Protein AF-A0AB74DKX1-F1 (afdb_monomer)

Organism: Streptococcus sanguinis (NCBI:txid1305)

Secondary structure (DSSP, 8-state):
--HHHHHHHHHTTS-----EEEEEEE-TT-PBP-EEPTTT--EE--BSSS----TTS---EEEEEEE-

InterPro domains:
  IPR015797 NUDIX hydrolase-like domain superfamily [SSF55811] (1-48)

Sequence (68 aa):
MDYISYIRSKVGHDKVILNFAGGILADEEGRVLLQLRGDKKTWAIPGGDYVIIMTGANYEKATLFCVV

Foldseek 3Di:
DDPVVVVCVVQPPDDDDDKWKFKWFAAPVRDTDWDQDPPPRDTHTDIDPDDPPPPDDDGDDMDMDIDD

pLDDT: mean 74.37, std 16.62, range [43.38, 95.25]

Radius of gyration: 15.38 Å; Cα contacts (8 Å, |Δi|>4): 76; chains: 1; bounding box: 32×21×41 Å

Nearest PDB structures (foldseek):
  7ttl-assembly2_D  TM=4.013E-01  e=5.421E+00  Homo sapiens

Structure (mmCIF, N/CA/C/O backbone):
data_AF-A0AB74DKX1-F1
#
_entry.id   AF-A0AB74DKX1-F1
#
loop_
_atom_site.group_PDB
_atom_site.id
_atom_site.type_symbol
_atom_site.label_atom_id
_atom_site.label_alt_id
_atom_site.label_comp_id
_atom_site.label_asym_id
_atom_site.label_entity_id
_atom_site.label_seq_id
_atom_site.pdbx_PDB_ins_code
_atom_site.Cartn_x
_atom_site.Cartn_y
_atom_site.Cartn_z
_atom_site.occupancy
_atom_site.B_iso_or_equiv
_atom_site.auth_seq_id
_atom_site.auth_comp_id
_atom_site.auth_asym_id
_atom_site.auth_atom_id
_atom_site.pdbx_PDB_model_num
ATOM 1 N N . MET A 1 1 ? 17.691 -8.433 -6.162 1.00 59.97 1 MET A N 1
ATOM 2 C CA . MET A 1 1 ? 16.938 -7.972 -7.344 1.00 59.97 1 MET A CA 1
ATOM 3 C C . MET A 1 1 ? 15.474 -8.221 -7.043 1.00 59.97 1 MET A C 1
ATOM 5 O O . MET A 1 1 ? 15.130 -9.379 -6.848 1.00 59.97 1 MET A O 1
ATOM 9 N N . ASP A 1 2 ? 14.657 -7.183 -6.870 1.00 84.19 2 ASP A N 1
ATOM 10 C CA . ASP A 1 2 ? 13.223 -7.372 -6.620 1.00 84.19 2 ASP A CA 1
ATOM 11 C C . ASP A 1 2 ? 12.470 -7.600 -7.949 1.00 84.19 2 ASP A C 1
ATOM 13 O O . ASP A 1 2 ? 12.953 -7.225 -9.025 1.00 84.19 2 ASP A O 1
ATOM 17 N N . TYR A 1 3 ? 11.308 -8.252 -7.888 1.00 86.81 3 TYR A N 1
ATOM 18 C CA . TYR A 1 3 ? 10.560 -8.630 -9.089 1.00 86.81 3 TYR A CA 1
ATOM 19 C C . TYR A 1 3 ? 9.992 -7.414 -9.847 1.00 86.81 3 TYR A C 1
ATOM 21 O O . TYR A 1 3 ? 9.909 -7.450 -11.076 1.00 86.81 3 TYR A O 1
ATOM 29 N N . ILE A 1 4 ? 9.667 -6.318 -9.151 1.00 88.06 4 ILE A N 1
ATOM 30 C CA . ILE A 1 4 ? 9.239 -5.054 -9.763 1.00 88.06 4 ILE A CA 1
ATOM 31 C C . ILE A 1 4 ? 10.393 -4.459 -10.566 1.00 88.06 4 ILE A C 1
ATOM 33 O O . ILE A 1 4 ? 10.199 -4.108 -11.730 1.00 88.06 4 ILE A O 1
ATOM 37 N N . SER A 1 5 ? 11.602 -4.403 -10.002 1.00 89.56 5 SER A N 1
ATOM 38 C CA . SER A 1 5 ? 12.797 -3.937 -10.718 1.00 89.56 5 SER A CA 1
ATOM 39 C C . SER A 1 5 ? 13.097 -4.792 -11.952 1.00 89.56 5 SER A C 1
ATOM 41 O O . SER A 1 5 ? 13.442 -4.255 -13.007 1.00 89.56 5 SER A O 1
ATOM 43 N N . TYR A 1 6 ? 12.915 -6.115 -11.866 1.00 92.81 6 TYR A N 1
ATOM 44 C CA . TYR A 1 6 ? 13.059 -7.005 -13.021 1.00 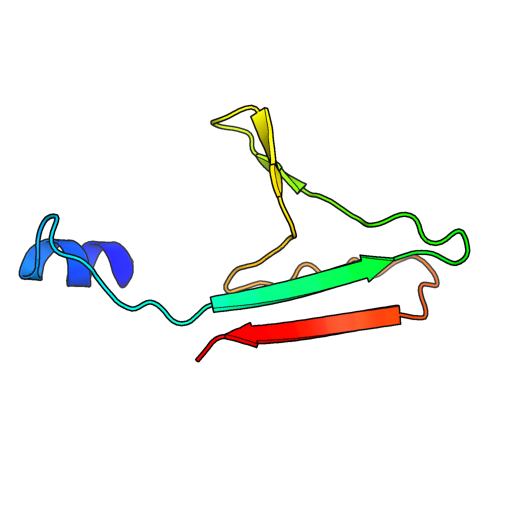92.81 6 TYR A CA 1
ATOM 45 C C . TYR A 1 6 ? 12.032 -6.694 -14.118 1.00 92.81 6 TYR A C 1
ATOM 47 O O . TYR A 1 6 ? 12.423 -6.498 -15.268 1.00 92.81 6 TYR A O 1
ATOM 55 N N . ILE A 1 7 ? 10.743 -6.577 -13.784 1.00 91.88 7 ILE A N 1
ATOM 56 C CA . ILE A 1 7 ? 9.700 -6.235 -14.765 1.00 91.88 7 ILE A CA 1
ATOM 57 C C . ILE A 1 7 ? 9.980 -4.860 -15.384 1.00 91.88 7 ILE A C 1
ATOM 59 O O . ILE A 1 7 ? 9.931 -4.713 -16.605 1.00 91.88 7 ILE A O 1
ATOM 63 N N . ARG A 1 8 ? 10.359 -3.862 -14.574 1.00 92.50 8 ARG A N 1
ATOM 64 C CA . ARG A 1 8 ? 10.700 -2.511 -15.047 1.00 92.50 8 ARG A CA 1
ATOM 65 C C . ARG A 1 8 ? 11.891 -2.492 -15.999 1.00 92.50 8 ARG A C 1
ATOM 67 O O . ARG A 1 8 ? 11.883 -1.699 -16.933 1.00 92.50 8 ARG A O 1
ATOM 74 N N . SER A 1 9 ? 12.848 -3.409 -15.851 1.00 95.25 9 SER A N 1
ATOM 75 C CA . SER A 1 9 ? 13.932 -3.571 -16.832 1.00 95.25 9 SER A CA 1
ATOM 76 C C . SER A 1 9 ? 13.449 -4.031 -18.216 1.00 95.25 9 SER A C 1
ATOM 78 O O . SER A 1 9 ? 14.155 -3.836 -19.202 1.00 95.25 9 SER A O 1
ATOM 80 N N . LYS A 1 10 ? 12.263 -4.651 -18.303 1.00 93.56 10 LYS A N 1
ATOM 81 C CA . LYS A 1 10 ? 11.691 -5.186 -19.549 1.00 93.56 10 LYS A CA 1
ATOM 82 C C . LYS A 1 10 ? 10.702 -4.240 -20.218 1.00 93.56 10 LYS A C 1
ATOM 84 O O . LYS A 1 10 ? 10.683 -4.173 -21.439 1.00 93.56 10 LYS A O 1
ATOM 89 N N . VAL A 1 11 ? 9.889 -3.535 -19.432 1.00 94.75 11 VAL A N 1
ATOM 90 C CA . VAL A 1 11 ? 8.779 -2.702 -19.941 1.00 94.75 11 VAL A CA 1
ATOM 91 C C . VAL A 1 11 ? 8.994 -1.202 -19.717 1.00 94.75 11 VAL A C 1
ATOM 93 O O . VAL A 1 11 ? 8.159 -0.384 -20.089 1.00 94.75 11 VAL A O 1
ATOM 96 N N . GLY A 1 12 ? 10.099 -0.814 -19.075 1.00 93.56 12 GLY A N 1
ATOM 97 C CA . GLY A 1 12 ? 10.414 0.581 -18.782 1.00 93.56 12 GLY A CA 1
ATOM 98 C C . GLY A 1 12 ? 9.295 1.282 -18.004 1.00 93.56 12 GLY A C 1
ATOM 99 O O . GLY A 1 12 ? 8.875 0.841 -16.925 1.00 93.56 12 GLY A O 1
ATOM 100 N N . HIS A 1 13 ? 8.814 2.391 -18.565 1.00 93.19 13 HIS A N 1
ATOM 101 C CA . HIS A 1 13 ? 7.760 3.224 -17.982 1.00 93.19 13 HIS A CA 1
ATOM 102 C C . HIS A 1 13 ? 6.345 2.854 -18.441 1.00 93.19 13 HIS A C 1
ATOM 104 O O . HIS A 1 13 ? 5.392 3.515 -18.022 1.00 93.19 13 HIS A O 1
ATOM 110 N N . ASP A 1 14 ? 6.184 1.791 -19.231 1.00 94.38 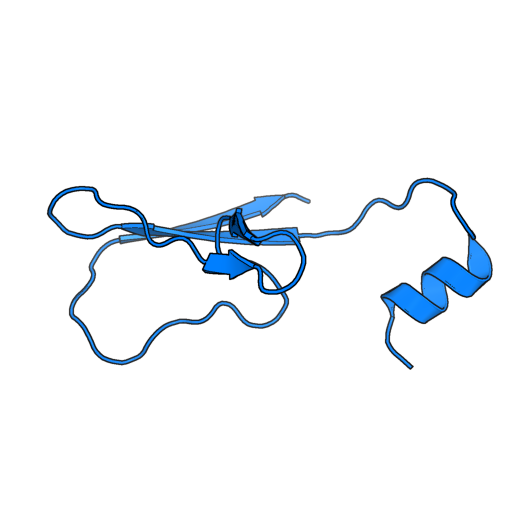14 ASP A N 1
ATOM 111 C CA . ASP A 1 14 ? 4.861 1.342 -19.651 1.00 94.38 14 ASP A CA 1
ATOM 112 C C . ASP A 1 14 ? 4.016 0.892 -18.450 1.00 94.38 14 ASP A C 1
ATOM 114 O O . ASP A 1 14 ? 4.510 0.576 -17.354 1.00 94.38 14 ASP A O 1
ATOM 118 N N . LYS A 1 15 ? 2.693 0.914 -18.639 1.00 89.38 15 LYS A N 1
ATOM 119 C CA . LYS A 1 15 ? 1.737 0.507 -17.606 1.00 89.38 15 LYS A CA 1
ATOM 120 C C . LYS A 1 15 ? 1.914 -0.982 -17.302 1.00 89.38 15 LYS A C 1
ATOM 122 O O . LYS A 1 15 ? 1.976 -1.803 -18.209 1.00 89.38 15 LYS A O 1
ATOM 127 N N . VAL A 1 16 ? 1.941 -1.314 -16.013 1.00 88.25 16 VAL A N 1
ATOM 128 C CA . VAL A 1 16 ? 2.021 -2.691 -15.510 1.00 88.25 16 VAL A CA 1
ATOM 129 C C . VAL A 1 16 ? 0.822 -2.924 -14.610 1.00 88.25 16 VAL A C 1
ATOM 131 O O . VAL A 1 16 ? 0.586 -2.134 -13.696 1.00 88.25 16 VAL A O 1
ATOM 134 N N . ILE A 1 17 ? 0.075 -3.994 -14.870 1.00 86.69 17 ILE A N 1
ATOM 135 C CA . ILE A 1 17 ? -0.958 -4.473 -13.952 1.00 86.69 17 ILE A CA 1
ATOM 136 C C . ILE A 1 17 ? -0.237 -5.224 -12.835 1.00 86.69 17 ILE A C 1
ATOM 138 O O . ILE A 1 17 ? 0.476 -6.192 -13.097 1.00 86.69 17 ILE A O 1
ATOM 142 N N . LEU A 1 18 ? -0.379 -4.735 -11.606 1.00 81.00 18 LEU A N 1
ATOM 143 C CA . LEU A 1 18 ? 0.202 -5.342 -10.416 1.00 81.00 18 LEU A CA 1
ATOM 144 C C . LEU A 1 18 ? -0.930 -5.816 -9.519 1.00 81.00 18 LEU A C 1
ATOM 146 O O . LEU A 1 18 ? -1.859 -5.058 -9.249 1.00 81.00 18 LEU A O 1
ATOM 150 N N . ASN A 1 19 ? -0.821 -7.056 -9.053 1.00 80.56 19 ASN A N 1
ATOM 151 C CA . ASN A 1 19 ? -1.717 -7.564 -8.032 1.00 80.56 19 ASN A CA 1
ATOM 152 C C . ASN A 1 19 ? -1.406 -6.862 -6.704 1.00 80.56 19 ASN A C 1
ATOM 154 O O . ASN A 1 19 ? -0.236 -6.656 -6.365 1.00 80.56 19 ASN A O 1
ATOM 158 N N . PHE A 1 20 ? -2.447 -6.473 -5.976 1.00 76.44 20 PHE A N 1
ATOM 159 C CA . PHE A 1 20 ? -2.303 -5.815 -4.689 1.00 76.44 20 PHE A CA 1
ATOM 160 C C . PHE A 1 20 ? -3.349 -6.324 -3.700 1.00 76.44 20 PHE A C 1
ATOM 162 O O . PHE A 1 20 ? -4.529 -6.468 -4.025 1.00 76.44 20 PHE A O 1
ATOM 169 N N . ALA A 1 21 ? -2.910 -6.517 -2.459 1.00 76.88 21 ALA A N 1
ATOM 170 C CA . ALA A 1 21 ? -3.776 -6.776 -1.323 1.00 76.88 21 ALA A CA 1
ATOM 171 C C . ALA A 1 21 ? -3.602 -5.670 -0.274 1.00 76.88 21 ALA A C 1
ATOM 173 O O . ALA A 1 21 ? -2.482 -5.269 0.056 1.00 76.88 21 ALA A O 1
ATOM 174 N N . GLY A 1 22 ? -4.725 -5.190 0.256 1.00 78.94 22 GLY A N 1
ATOM 175 C CA . GLY A 1 22 ? -4.774 -4.208 1.336 1.00 78.94 22 GLY A CA 1
ATOM 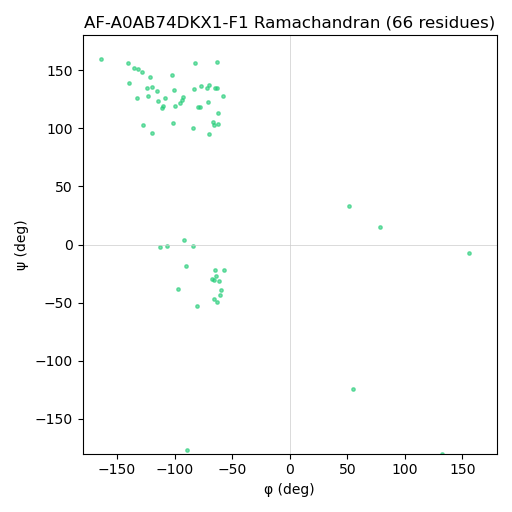176 C C . GLY A 1 22 ? -5.797 -4.607 2.393 1.00 78.94 22 GLY A C 1
ATOM 177 O O . GLY A 1 22 ? -6.773 -5.293 2.091 1.00 78.94 22 GLY A O 1
ATOM 178 N N . GLY A 1 23 ? -5.575 -4.187 3.637 1.00 79.06 23 GLY A N 1
ATOM 179 C CA . GLY A 1 23 ? -6.471 -4.478 4.756 1.00 79.06 23 GLY A CA 1
ATOM 180 C C . GLY A 1 23 ? -6.947 -3.208 5.449 1.00 79.06 23 GLY A C 1
ATOM 181 O O . GLY A 1 23 ? -6.141 -2.328 5.741 1.00 79.06 23 GLY A O 1
ATOM 182 N N . ILE A 1 24 ? -8.245 -3.120 5.744 1.00 82.94 24 ILE A N 1
ATOM 183 C CA . ILE A 1 24 ? -8.793 -2.088 6.631 1.00 82.94 24 ILE A CA 1
ATOM 184 C C . ILE A 1 24 ? -8.889 -2.679 8.031 1.00 82.94 24 ILE A C 1
ATOM 186 O O . ILE A 1 24 ? -9.577 -3.681 8.241 1.00 82.94 24 ILE A O 1
ATOM 190 N N . LEU A 1 25 ? -8.209 -2.032 8.973 1.00 81.81 25 LEU A N 1
ATOM 191 C CA . LEU A 1 25 ? -8.335 -2.294 10.398 1.00 81.81 25 LEU A CA 1
ATOM 192 C C . LEU A 1 25 ? -9.079 -1.125 11.034 1.00 81.81 25 LEU A C 1
ATOM 194 O O . LEU A 1 25 ? -8.660 0.024 10.871 1.00 81.81 25 LEU A O 1
ATOM 198 N N . ALA A 1 26 ? -10.160 -1.432 11.745 1.00 83.44 26 ALA A N 1
ATOM 199 C CA . ALA A 1 26 ? -10.926 -0.454 12.499 1.00 83.44 26 ALA A CA 1
ATOM 200 C C . ALA A 1 26 ? -11.133 -0.912 13.945 1.00 83.44 26 ALA A C 1
ATOM 202 O O . ALA A 1 26 ? -11.214 -2.113 14.210 1.00 83.44 26 ALA A O 1
ATOM 203 N N . ASP A 1 27 ? -11.213 0.043 14.867 1.00 82.06 27 ASP A N 1
ATOM 204 C CA . ASP A 1 27 ? -11.565 -0.221 16.263 1.00 82.06 27 ASP A CA 1
ATOM 205 C C . ASP A 1 27 ? -13.082 -0.152 16.515 1.00 82.06 27 ASP A C 1
ATOM 207 O O . ASP A 1 27 ? -13.884 0.031 15.595 1.00 82.06 27 ASP A O 1
ATOM 211 N N . GLU A 1 28 ? -13.482 -0.320 17.777 1.00 82.31 28 GLU A N 1
ATOM 212 C CA . GLU A 1 28 ? -14.886 -0.299 18.209 1.00 82.31 28 GLU A CA 1
ATOM 213 C C . GLU A 1 28 ? -15.572 1.059 17.993 1.00 82.31 28 GLU A C 1
ATOM 215 O O . GLU A 1 28 ? -16.781 1.114 17.776 1.00 82.31 28 GLU A O 1
ATOM 220 N N . GLU A 1 29 ? -14.804 2.151 17.995 1.00 88.69 29 GLU A N 1
ATOM 221 C CA . GLU A 1 29 ? -15.288 3.510 17.733 1.00 88.69 29 GLU A CA 1
ATOM 222 C C . GLU A 1 29 ? -15.364 3.819 16.223 1.00 88.69 29 GLU A C 1
ATOM 224 O O . GLU A 1 29 ? -15.779 4.908 15.825 1.00 88.69 29 GLU A O 1
ATOM 229 N N . GLY A 1 30 ? -14.972 2.870 15.364 1.00 83.56 30 GLY A N 1
ATOM 230 C CA . GLY A 1 30 ? -14.974 3.020 13.911 1.00 83.56 30 GLY A CA 1
ATOM 231 C C . GLY A 1 30 ? -13.792 3.822 13.359 1.00 83.56 30 GLY A C 1
ATOM 232 O O . GLY A 1 30 ? -13.828 4.239 12.199 1.00 83.56 30 GLY A O 1
ATOM 233 N N . ARG A 1 31 ? -12.734 4.050 14.148 1.00 85.25 31 ARG A N 1
ATOM 234 C CA . ARG A 1 31 ? -11.513 4.718 13.673 1.00 85.25 31 ARG A CA 1
ATOM 235 C C . ARG A 1 31 ? -10.687 3.739 12.847 1.00 85.25 31 ARG A C 1
ATOM 237 O O . ARG A 1 31 ? -10.508 2.595 13.250 1.00 85.25 31 ARG A O 1
ATOM 244 N N . VAL A 1 32 ? -10.157 4.190 11.709 1.00 85.19 32 VAL A N 1
ATOM 245 C CA . VAL A 1 32 ? -9.387 3.348 10.776 1.00 85.19 32 VAL A CA 1
ATOM 246 C C . VAL A 1 32 ? -7.885 3.559 10.951 1.00 85.19 32 VAL A C 1
ATOM 248 O O . VAL A 1 32 ? -7.409 4.696 10.961 1.00 85.19 32 VAL A O 1
ATOM 251 N N . LEU A 1 33 ? -7.124 2.463 11.021 1.00 84.50 33 LEU A N 1
ATOM 252 C CA . LEU A 1 33 ? -5.665 2.507 11.017 1.00 84.50 33 LEU A CA 1
ATOM 253 C C . LEU A 1 33 ? -5.143 2.893 9.627 1.00 84.50 33 LEU A C 1
ATOM 255 O O . LEU A 1 33 ? -5.384 2.199 8.638 1.00 84.50 33 LEU A O 1
ATOM 259 N N . LEU A 1 34 ? -4.362 3.969 9.575 1.00 84.44 34 LEU A N 1
ATOM 260 C CA . LEU A 1 34 ? -3.662 4.419 8.377 1.00 84.44 34 LEU A CA 1
ATOM 261 C C . LEU A 1 34 ? -2.154 4.461 8.633 1.00 84.44 34 LEU A C 1
ATOM 263 O O . LEU A 1 34 ? -1.699 4.831 9.714 1.00 84.44 34 LEU A O 1
ATOM 267 N N . GLN A 1 35 ? -1.371 4.124 7.614 1.00 83.94 35 GLN A N 1
ATOM 268 C CA . GLN A 1 35 ? 0.080 4.249 7.626 1.00 83.94 35 GLN A CA 1
ATOM 269 C C . GLN A 1 35 ? 0.487 5.597 7.024 1.00 83.94 35 GLN A C 1
ATOM 271 O O . GLN A 1 35 ? 0.151 5.907 5.879 1.00 83.94 35 GLN A O 1
ATOM 276 N N . LEU A 1 36 ? 1.251 6.393 7.776 1.00 85.06 36 LEU A N 1
ATOM 277 C CA . LEU A 1 36 ? 1.876 7.605 7.252 1.00 85.06 36 LEU A CA 1
ATOM 278 C C . LEU A 1 36 ? 3.140 7.236 6.474 1.00 85.06 36 LEU A C 1
ATOM 280 O O . LEU A 1 36 ? 4.101 6.704 7.034 1.00 85.06 36 LEU A O 1
ATOM 284 N N . ARG A 1 37 ? 3.165 7.545 5.179 1.00 80.25 37 ARG A N 1
ATOM 285 C CA . ARG A 1 37 ? 4.341 7.288 4.350 1.00 80.25 37 ARG A CA 1
ATOM 286 C C . ARG A 1 37 ? 5.479 8.250 4.689 1.00 80.25 37 ARG A C 1
ATOM 288 O O . ARG A 1 37 ? 5.286 9.465 4.769 1.00 80.25 37 ARG A O 1
ATOM 295 N N . GLY A 1 38 ? 6.690 7.712 4.821 1.00 82.38 38 GLY A N 1
ATOM 296 C CA . GLY A 1 38 ? 7.889 8.504 5.110 1.00 82.38 38 GLY A CA 1
ATOM 297 C C . GLY A 1 38 ? 8.289 9.462 3.983 1.00 82.38 38 GLY A C 1
ATOM 298 O O . GLY A 1 38 ? 8.809 10.537 4.274 1.00 82.38 38 GLY A O 1
ATOM 299 N N . ASP A 1 39 ? 8.003 9.095 2.730 1.00 82.38 39 ASP A N 1
ATOM 300 C CA . ASP A 1 39 ? 8.443 9.798 1.520 1.00 82.38 39 ASP A CA 1
ATOM 301 C C . ASP A 1 39 ? 7.579 11.020 1.179 1.00 82.38 39 ASP A C 1
ATOM 303 O O . ASP A 1 39 ? 8.091 12.121 1.009 1.00 82.38 39 ASP A O 1
ATOM 307 N N . LYS A 1 40 ? 6.261 10.833 1.093 1.00 81.81 40 LYS A N 1
ATOM 308 C CA . LYS A 1 40 ? 5.307 11.851 0.631 1.00 81.81 40 LYS A CA 1
ATOM 309 C C . LYS A 1 40 ? 4.476 12.454 1.755 1.00 81.81 40 LYS A C 1
ATOM 311 O O . LYS A 1 40 ? 3.647 13.314 1.487 1.00 81.81 40 LYS A O 1
ATOM 316 N N . LYS A 1 41 ? 4.676 11.994 2.997 1.00 85.62 41 LYS A N 1
ATOM 317 C CA . LYS A 1 41 ? 3.892 12.408 4.174 1.00 85.62 41 LYS A CA 1
ATOM 318 C C . LYS A 1 41 ? 2.381 12.285 3.951 1.00 85.62 41 LYS A C 1
ATOM 320 O O . LYS A 1 41 ? 1.600 13.064 4.486 1.00 85.62 41 LYS A O 1
ATOM 325 N N . 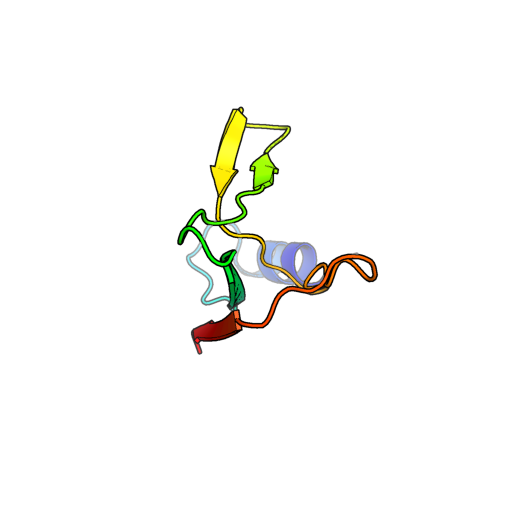THR A 1 42 ? 1.970 11.293 3.166 1.00 86.25 42 THR A N 1
ATOM 326 C CA . THR A 1 42 ? 0.564 10.978 2.919 1.00 86.25 42 THR A CA 1
ATOM 327 C C . THR A 1 42 ? 0.134 9.772 3.738 1.00 86.25 42 THR A C 1
ATOM 329 O O . THR A 1 42 ? 0.915 8.843 3.960 1.00 86.25 42 THR A O 1
ATOM 332 N N . TRP A 1 43 ? -1.118 9.791 4.180 1.00 85.19 43 TRP A N 1
ATOM 333 C CA . TRP A 1 43 ? -1.756 8.663 4.848 1.00 85.19 43 TRP A CA 1
ATOM 334 C C . TRP A 1 43 ? -2.297 7.684 3.806 1.00 85.19 43 TRP A C 1
ATOM 336 O O . TRP A 1 43 ? -2.923 8.101 2.832 1.00 85.19 43 TRP A O 1
ATOM 346 N N . ALA A 1 44 ? -2.044 6.392 3.997 1.00 82.69 44 ALA A N 1
ATOM 347 C CA . ALA A 1 44 ? -2.525 5.332 3.120 1.00 82.69 44 ALA A CA 1
ATOM 348 C C . ALA A 1 44 ? -2.962 4.108 3.929 1.00 82.69 44 ALA A C 1
ATOM 350 O O . ALA A 1 44 ? -2.499 3.890 5.049 1.00 82.69 44 ALA A O 1
ATOM 351 N N . ILE A 1 45 ? -3.846 3.302 3.344 1.00 82.19 45 ILE A N 1
ATOM 352 C CA . ILE A 1 45 ? -4.215 2.002 3.907 1.00 82.19 45 ILE A CA 1
ATOM 353 C C . ILE A 1 45 ? -2.960 1.113 3.920 1.00 82.19 45 ILE A C 1
ATOM 355 O O . ILE A 1 45 ? -2.244 1.081 2.912 1.00 82.19 45 ILE A O 1
ATOM 359 N N . PRO A 1 46 ? -2.678 0.398 5.023 1.00 78.50 46 PRO A N 1
ATOM 360 C CA . PRO A 1 46 ? -1.599 -0.579 5.051 1.00 78.50 46 PRO A CA 1
ATOM 361 C C . PRO A 1 46 ? -1.803 -1.650 3.967 1.00 78.50 46 PRO A C 1
ATOM 363 O O . PRO A 1 46 ? -2.8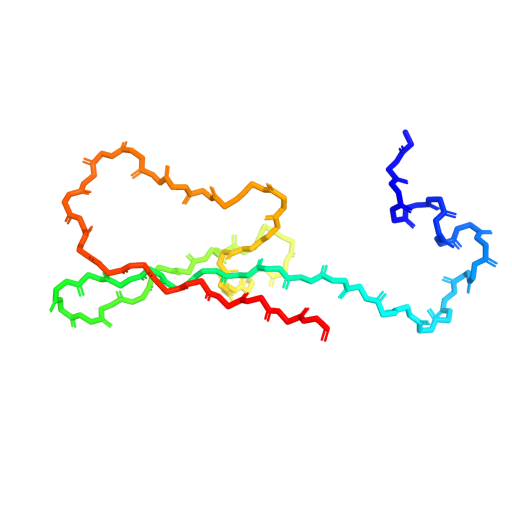63 -2.274 3.877 1.00 78.50 46 PRO A O 1
ATOM 366 N N . GLY A 1 47 ? -0.781 -1.887 3.147 1.00 69.62 47 GLY A N 1
ATOM 367 C CA . GLY A 1 47 ? -0.802 -2.941 2.134 1.00 69.62 47 GLY A CA 1
ATOM 368 C C . GLY A 1 47 ? 0.587 -3.268 1.588 1.00 69.62 47 GLY A C 1
ATOM 369 O O . GLY A 1 47 ? 1.516 -2.469 1.724 1.00 69.62 47 GLY A O 1
ATOM 370 N N . GLY A 1 48 ? 0.726 -4.462 1.006 1.00 65.50 48 GLY A N 1
ATOM 371 C CA . GLY A 1 48 ? 2.000 -5.060 0.577 1.00 65.50 48 GLY A CA 1
ATOM 372 C C . GLY A 1 48 ? 2.169 -6.517 1.039 1.00 65.50 48 GLY A C 1
ATOM 373 O O . GLY A 1 48 ? 1.294 -7.055 1.714 1.00 65.50 48 GLY A O 1
ATOM 374 N N . ASP A 1 49 ? 3.303 -7.144 0.693 1.00 53.12 49 ASP A N 1
ATOM 375 C CA . ASP A 1 49 ? 3.606 -8.576 0.934 1.00 53.12 49 ASP A CA 1
ATOM 376 C C . ASP A 1 49 ? 3.529 -9.002 2.413 1.00 53.12 49 ASP A C 1
ATOM 378 O O . ASP A 1 49 ? 3.325 -10.174 2.723 1.00 53.12 49 ASP A O 1
ATOM 382 N N . TYR A 1 50 ? 3.657 -8.042 3.330 1.00 45.38 50 TYR A N 1
ATOM 383 C CA . TYR A 1 50 ? 3.471 -8.236 4.761 1.00 45.38 50 TYR A CA 1
ATOM 384 C C . TYR A 1 50 ? 2.336 -7.331 5.230 1.00 45.38 50 TYR A C 1
ATOM 386 O O . TYR A 1 50 ? 2.537 -6.151 5.524 1.00 45.38 50 TYR A O 1
ATOM 394 N N . VAL A 1 51 ? 1.128 -7.888 5.312 1.00 47.78 51 VAL A N 1
ATOM 395 C CA . VAL A 1 51 ? 0.058 -7.278 6.100 1.00 47.78 51 VAL A CA 1
ATOM 396 C C . VAL A 1 51 ? 0.547 -7.265 7.553 1.00 47.78 51 VAL A C 1
ATOM 398 O O . VAL A 1 51 ? 0.796 -8.309 8.157 1.00 47.78 51 VAL A O 1
ATOM 401 N N . ILE A 1 52 ? 0.784 -6.070 8.094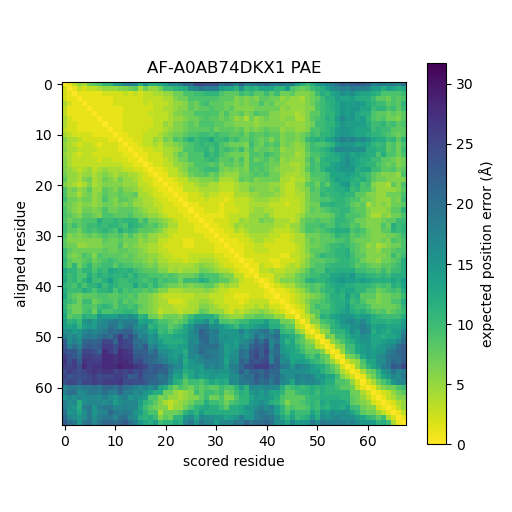 1.00 47.47 52 ILE A N 1
ATOM 402 C CA . ILE A 1 52 ? 1.154 -5.895 9.499 1.00 47.47 52 ILE A CA 1
ATOM 403 C C . ILE A 1 52 ? -0.093 -6.230 10.321 1.00 47.47 52 ILE A C 1
ATOM 405 O O . ILE A 1 52 ? -0.964 -5.388 10.525 1.00 47.47 52 ILE A O 1
ATOM 409 N N . ILE A 1 53 ? -0.189 -7.474 10.783 1.00 50.50 53 ILE A N 1
ATOM 410 C CA . ILE A 1 53 ? -1.085 -7.839 11.877 1.00 50.50 53 ILE A CA 1
ATOM 411 C C . ILE A 1 53 ? -0.312 -7.507 13.150 1.00 50.50 53 ILE A C 1
ATOM 413 O O . ILE A 1 53 ? 0.592 -8.241 13.547 1.00 50.50 53 ILE A O 1
ATOM 417 N N . MET A 1 54 ? -0.608 -6.360 13.765 1.00 45.03 54 MET A N 1
ATOM 418 C CA . MET A 1 54 ? -0.062 -6.044 15.082 1.00 45.03 54 MET A CA 1
ATOM 419 C C . MET A 1 54 ? -0.645 -7.030 16.097 1.00 45.03 54 MET A C 1
ATOM 421 O O . MET A 1 54 ? -1.790 -6.904 16.525 1.00 45.03 54 MET A O 1
ATOM 425 N N . THR A 1 55 ? 0.158 -8.015 16.485 1.00 43.47 55 THR A N 1
ATOM 426 C CA . THR A 1 55 ? -0.062 -8.865 17.654 1.00 43.47 55 THR A CA 1
ATOM 427 C C . THR A 1 55 ? -0.037 -7.980 18.903 1.00 43.47 55 THR A C 1
ATOM 429 O O . THR A 1 55 ? 1.042 -7.547 19.306 1.00 43.47 55 THR A O 1
ATOM 432 N N . GLY A 1 56 ? -1.188 -7.664 19.508 1.00 47.25 56 GLY A N 1
ATOM 433 C CA . GLY A 1 56 ? -1.164 -7.044 20.840 1.00 47.25 56 GLY A CA 1
ATOM 434 C C . GLY A 1 56 ? -2.343 -6.199 21.311 1.00 47.25 56 GLY A C 1
ATOM 435 O O . GLY A 1 56 ? -2.337 -5.852 22.487 1.00 47.25 56 GLY A O 1
ATOM 436 N N . ALA A 1 57 ? -3.353 -5.883 20.499 1.00 43.38 57 ALA A N 1
ATOM 437 C CA . ALA A 1 57 ? -4.600 -5.370 21.068 1.00 43.38 57 ALA A CA 1
ATOM 438 C C . ALA A 1 57 ? -5.826 -6.090 20.509 1.00 43.38 57 ALA A C 1
ATOM 440 O O . ALA A 1 57 ? -5.801 -6.682 19.433 1.00 43.38 57 ALA A O 1
ATOM 441 N N . ASN A 1 58 ? -6.859 -6.142 21.346 1.00 49.69 58 ASN A N 1
ATOM 442 C CA . ASN A 1 58 ? -8.140 -6.740 21.018 1.00 49.69 58 ASN A CA 1
ATOM 443 C C . ASN A 1 58 ? -8.781 -5.882 19.925 1.00 49.69 58 ASN A C 1
ATOM 445 O O . ASN A 1 58 ? -9.224 -4.770 20.196 1.00 49.69 58 ASN A O 1
ATOM 449 N N . TYR A 1 59 ? -8.788 -6.377 18.691 1.00 52.56 59 TYR A N 1
ATOM 450 C CA . TYR A 1 59 ? -9.503 -5.753 17.583 1.00 52.56 59 TYR A CA 1
ATOM 451 C C . TYR A 1 59 ? -10.284 -6.846 16.854 1.00 52.56 59 TYR A C 1
ATOM 453 O O . TYR A 1 59 ? -9.709 -7.861 16.462 1.00 52.56 59 TYR A O 1
ATOM 461 N N . GLU A 1 60 ? -11.591 -6.653 16.677 1.00 54.12 60 GLU A N 1
ATOM 462 C CA . GLU A 1 60 ? -12.475 -7.692 16.130 1.00 54.12 60 GLU A CA 1
ATOM 463 C C . GLU A 1 60 ? -12.614 -7.657 14.600 1.00 54.12 60 GLU A C 1
ATOM 465 O O . GLU A 1 60 ? -13.057 -8.642 14.009 1.00 54.12 60 GLU A O 1
ATOM 470 N N . LYS A 1 61 ? -12.272 -6.545 13.927 1.00 55.28 61 LYS A N 1
ATOM 471 C CA . LYS A 1 61 ? -12.627 -6.343 12.510 1.00 55.28 61 LYS A CA 1
ATOM 472 C C . LYS A 1 61 ? -11.432 -5.974 11.637 1.00 55.28 61 LYS A C 1
ATOM 474 O O . LYS A 1 61 ? -11.009 -4.821 11.575 1.00 55.28 61 LYS A O 1
ATOM 479 N N . ALA A 1 62 ? -10.954 -6.964 10.889 1.00 57.72 62 ALA A N 1
ATOM 480 C CA . ALA A 1 62 ? -10.053 -6.781 9.760 1.00 57.72 62 ALA A CA 1
ATOM 481 C C . ALA A 1 62 ? -10.774 -7.202 8.471 1.00 57.72 62 ALA A C 1
ATOM 483 O O . ALA A 1 62 ? -11.252 -8.330 8.370 1.00 57.72 62 ALA A O 1
ATOM 484 N N . THR A 1 63 ? -10.866 -6.303 7.487 1.00 60.81 63 THR A N 1
ATOM 485 C CA . THR A 1 63 ? -11.388 -6.636 6.148 1.00 60.81 63 THR A CA 1
ATOM 486 C C . THR A 1 63 ? -10.248 -6.603 5.144 1.00 60.81 63 THR A C 1
ATOM 488 O O . THR A 1 63 ? -9.620 -5.560 4.963 1.00 60.81 63 THR A O 1
ATOM 491 N N . LEU A 1 64 ? -9.981 -7.737 4.494 1.00 60.12 64 LEU A N 1
ATOM 492 C CA . LEU A 1 64 ? -8.977 -7.861 3.441 1.00 60.12 64 LEU A CA 1
ATOM 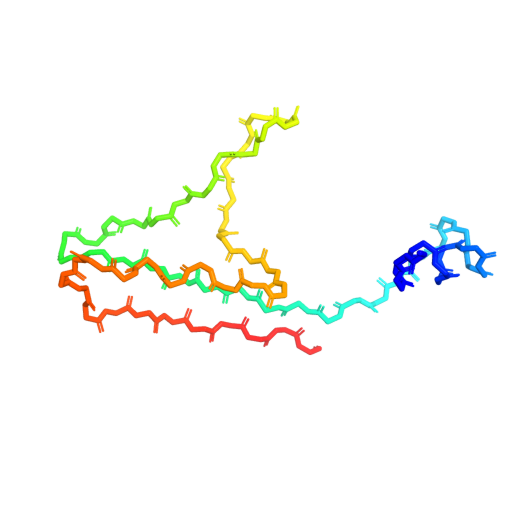493 C C . LEU A 1 64 ? -9.633 -7.648 2.073 1.00 60.12 64 LEU A C 1
ATOM 495 O O . LEU A 1 64 ? -10.589 -8.338 1.728 1.00 60.12 64 LEU A O 1
ATOM 499 N N . PHE A 1 65 ? -9.085 -6.731 1.282 1.00 56.09 65 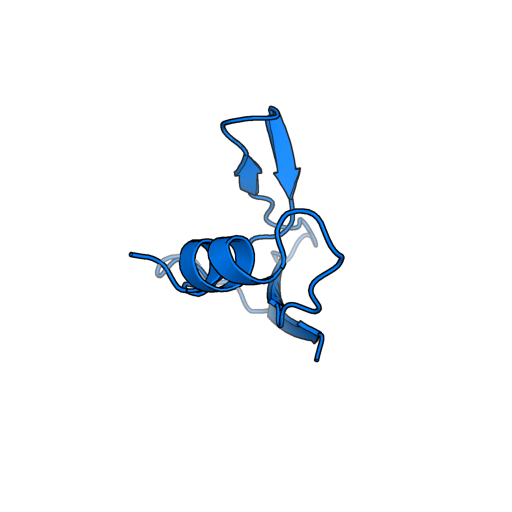PHE A N 1
ATOM 500 C CA . PHE A 1 65 ? -9.452 -6.532 -0.115 1.00 56.09 65 PHE A CA 1
ATOM 501 C C . PHE A 1 65 ? -8.286 -6.975 -0.999 1.00 56.09 65 PHE A C 1
ATOM 503 O O . PHE A 1 65 ? -7.193 -6.412 -0.935 1.00 56.09 6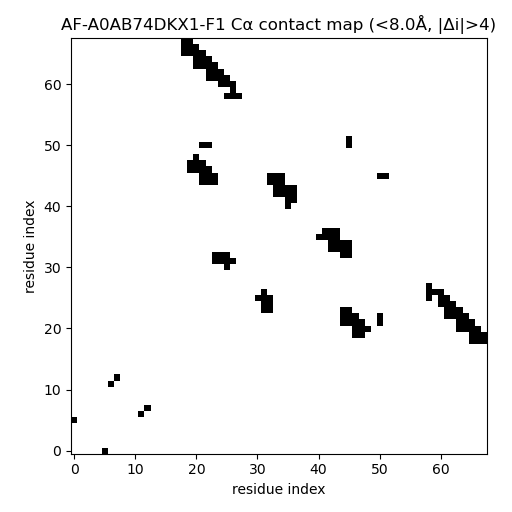5 PHE A O 1
ATOM 510 N N . CYS A 1 66 ? -8.529 -7.992 -1.824 1.00 48.62 66 CYS A N 1
ATOM 511 C CA . CYS A 1 66 ? -7.633 -8.393 -2.902 1.00 48.62 66 CYS A CA 1
ATOM 512 C C . CYS A 1 66 ? -8.184 -7.811 -4.204 1.00 48.62 66 CYS A C 1
ATOM 514 O O . CYS A 1 66 ? -9.325 -8.107 -4.567 1.00 48.62 66 CYS A O 1
ATOM 516 N N . VAL A 1 67 ? -7.407 -6.964 -4.878 1.00 51.09 67 VAL A N 1
ATOM 517 C CA . VAL A 1 67 ? -7.744 -6.482 -6.221 1.00 51.09 67 VAL A CA 1
ATOM 518 C C . VAL A 1 67 ? -6.888 -7.283 -7.200 1.00 51.09 67 VAL A C 1
ATOM 520 O O . VAL A 1 67 ? -5.673 -7.088 -7.270 1.00 51.09 67 VAL A O 1
ATOM 523 N N . VAL A 1 68 ? -7.533 -8.237 -7.880 1.00 44.47 68 VAL A N 1
ATOM 524 C CA . VAL A 1 68 ? -6.974 -9.033 -8.989 1.00 44.47 68 VAL A CA 1
ATOM 525 C C . VAL A 1 68 ? -7.053 -8.277 -10.304 1.00 44.47 68 VAL A C 1
ATOM 527 O O . VAL A 1 68 ? -8.093 -7.624 -10.543 1.00 44.47 68 VAL A O 1
#

Mean predicted aligned error: 9.22 Å

Solvent-accessible surface area (backbone atoms only — not comparable to full-atom values): 4575 Å² total; per-residue (Å²): 135,56,73,66,60,54,51,37,74,75,54,57,89,58,92,74,93,71,81,49,46,38,43,51,40,35,50,97,88,66,54,70,61,62,41,72,39,88,86,78,70,44,74,39,70,48,56,53,100,66,72,83,75,75,88,83,68,97,64,91,49,76,51,78,48,74,52,126